Protein AF-A0A496SKM5-F1 (afdb_monomer)

Sequence (137 aa):
LSLTLPVPTGQLPPRGGSCGARSTTRSWKPPSLVKLSLGLVLLFAPFRASAEDRWVSEDKFFHLSFSFGLVGLTYNGARTLDASHGKALVGAASLSLVIGLWKELRDREGEGFSWKDLAADCLGVMLGAWLSASKLR

Foldseek 3Di:
DDDDDDDDDDDDDPDDDPPPPPPPPVPPPDDDVVVVVVVVLVVPDPPDDDPDNDLDDPSLVCLLQVLLVQLQVQLVVCVVVVNDLVRSLCVSLVVQLCVQVVVQVVCCVPVRR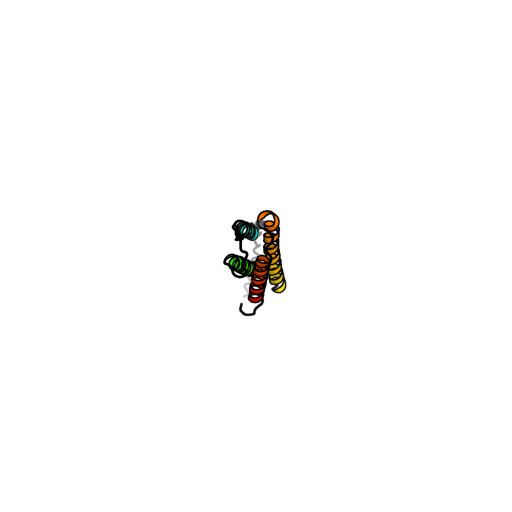DPSSSVSNNNSSVNNSCVSPDPPD

pLDDT: mean 76.21, std 17.49, range [42.41, 96.31]

Solvent-accessible surface area (backbone atoms only — not comparable to full-atom values): 8307 Å² total; per-residue (Å²): 138,88,83,88,79,85,87,82,88,75,80,80,78,83,82,74,78,89,73,80,78,77,79,76,77,76,78,80,74,72,78,63,62,69,64,61,56,54,55,57,66,70,72,70,74,85,79,79,85,56,99,70,84,56,90,82,42,74,66,35,51,49,37,17,51,49,23,19,50,46,14,46,50,42,22,52,53,31,45,79,68,71,38,52,70,70,57,14,47,54,48,14,40,53,53,37,50,52,52,44,53,49,49,37,60,57,30,45,82,75,83,43,67,52,71,62,48,50,47,24,24,51,50,12,29,51,53,18,43,48,59,70,70,40,85,89,110

Nearest PDB structures (foldseek):
  5sv0-assembly1_B  TM=3.032E-01  e=6.020E+00  Escherichia coli DH1

Secondary structure (DSSP, 8-state):
----------PPPP------------------HHHHHHHHHHTS------SS--SSSHHHHHHHHHHHHHHHHHHHHHHHTT--HHHHHHHHHHHHHHHHHHHHHHHTTTT---HHHHHHHHHHHHHHHHHHHSS--

Radius of gyration: 31.29 Å; Cα contacts (8 Å, |Δi|>4): 102; chains: 1; bounding box: 56×46×108 Å

Structure (mmCIF, N/CA/C/O backbone):
data_AF-A0A496SKM5-F1
#
_entry.id   AF-A0A496SKM5-F1
#
loop_
_atom_site.group_PDB
_atom_site.id
_atom_site.type_symbol
_atom_site.label_atom_id
_atom_site.label_alt_id
_atom_site.label_comp_id
_atom_site.label_asym_id
_atom_site.label_entity_id
_atom_site.label_seq_id
_atom_site.pdbx_PDB_ins_code
_atom_site.Cartn_x
_atom_site.Cartn_y
_atom_site.Cartn_z
_atom_site.occupancy
_atom_site.B_iso_or_equiv
_atom_site.auth_seq_id
_atom_site.auth_comp_id
_atom_site.auth_asym_id
_atom_site.auth_atom_id
_atom_site.pdbx_PDB_model_num
ATOM 1 N N . LEU A 1 1 ? 38.999 22.188 -88.104 1.00 42.72 1 LEU A N 1
ATOM 2 C CA . LEU A 1 1 ? 38.821 23.538 -87.525 1.00 42.72 1 LEU A CA 1
ATOM 3 C C . LEU A 1 1 ? 38.381 23.367 -86.080 1.00 42.72 1 LEU A C 1
ATOM 5 O O . LEU A 1 1 ? 37.209 23.133 -85.823 1.00 42.72 1 LEU A O 1
ATOM 9 N N . SER A 1 2 ? 39.355 23.357 -85.171 1.00 42.41 2 SER A N 1
ATOM 10 C CA . SER A 1 2 ? 39.141 23.305 -83.723 1.00 42.41 2 SER A CA 1
ATOM 11 C C . SER A 1 2 ? 38.802 24.704 -83.220 1.00 42.41 2 SER A C 1
ATOM 13 O O . SER A 1 2 ? 39.526 25.646 -83.533 1.00 42.41 2 SER A O 1
ATOM 15 N N . LEU A 1 3 ? 37.732 24.838 -82.441 1.00 50.62 3 LEU A N 1
ATOM 16 C CA . LEU A 1 3 ? 37.408 26.055 -81.700 1.00 50.62 3 LEU A CA 1
ATOM 17 C C . LEU A 1 3 ? 37.257 25.689 -80.226 1.00 50.62 3 LEU A C 1
ATOM 19 O O . LEU A 1 3 ? 36.229 25.189 -79.778 1.00 50.62 3 LEU A O 1
ATOM 23 N N . THR A 1 4 ? 38.349 25.899 -79.501 1.00 47.94 4 THR A N 1
ATOM 24 C CA . THR A 1 4 ? 38.441 25.855 -78.045 1.00 47.94 4 THR A CA 1
ATOM 25 C C . THR A 1 4 ? 37.891 27.172 -77.503 1.00 47.94 4 THR A C 1
ATOM 27 O O . THR A 1 4 ? 38.360 28.232 -77.915 1.00 47.94 4 THR A O 1
ATOM 30 N N . LEU A 1 5 ? 36.934 27.130 -76.573 1.00 61.25 5 LEU A N 1
ATOM 31 C CA . LEU A 1 5 ? 36.547 28.298 -75.776 1.00 61.25 5 LEU A CA 1
ATOM 32 C C . LEU A 1 5 ? 36.796 28.028 -74.278 1.00 61.25 5 LEU A C 1
ATOM 34 O O . LEU A 1 5 ? 36.610 26.895 -73.830 1.00 61.25 5 LEU A O 1
ATOM 38 N N . PRO A 1 6 ? 37.269 29.036 -73.520 1.00 60.47 6 PRO A N 1
ATOM 39 C CA . PRO A 1 6 ? 37.806 28.873 -72.170 1.00 60.47 6 PRO A CA 1
ATOM 40 C C . PRO A 1 6 ? 36.738 28.779 -71.069 1.00 60.47 6 PRO A C 1
ATOM 42 O O . PRO A 1 6 ? 35.687 29.414 -71.123 1.00 60.47 6 PRO A O 1
ATOM 45 N N . VAL A 1 7 ? 37.078 28.011 -70.031 1.00 62.69 7 VAL A N 1
ATOM 46 C CA . VAL A 1 7 ? 36.348 27.850 -68.763 1.00 62.69 7 VAL A CA 1
ATOM 47 C C . VAL A 1 7 ? 36.478 29.121 -67.906 1.00 62.69 7 VAL A C 1
ATOM 49 O O . VAL A 1 7 ? 37.605 29.517 -67.607 1.00 62.69 7 VAL A O 1
ATOM 52 N N . PRO A 1 8 ? 35.375 29.741 -67.449 1.00 63.06 8 PRO A N 1
ATOM 53 C CA . PRO A 1 8 ? 35.436 30.821 -66.471 1.00 63.06 8 PRO A CA 1
ATOM 54 C C . PRO A 1 8 ? 35.497 30.275 -65.034 1.00 63.06 8 PRO A C 1
ATOM 56 O O . PRO A 1 8 ? 34.548 29.682 -64.519 1.00 63.06 8 PRO A O 1
ATOM 59 N N . THR A 1 9 ? 36.621 30.519 -64.363 1.00 59.19 9 THR A N 1
ATOM 60 C CA . THR A 1 9 ? 36.813 30.378 -62.913 1.00 59.19 9 THR A CA 1
ATOM 61 C C . THR A 1 9 ? 36.121 31.531 -62.180 1.00 59.19 9 THR A C 1
ATOM 63 O O . THR A 1 9 ? 36.709 32.576 -61.913 1.00 59.19 9 THR A O 1
ATOM 66 N N . GLY A 1 10 ? 34.843 31.341 -61.853 1.00 49.34 10 GLY A N 1
ATOM 67 C CA . GLY A 1 10 ? 34.092 32.228 -60.964 1.00 49.34 10 GLY A CA 1
ATOM 68 C C . GLY A 1 10 ? 34.315 31.857 -59.498 1.00 49.34 10 GLY A C 1
ATOM 69 O O . GLY A 1 10 ? 33.908 30.785 -59.055 1.00 49.34 10 GLY A O 1
ATOM 70 N N . GLN A 1 11 ? 34.976 32.744 -58.756 1.00 53.78 11 GLN A N 1
ATOM 71 C CA . GLN A 1 11 ? 35.165 32.677 -57.307 1.00 53.78 11 GLN A CA 1
ATOM 72 C C . GLN A 1 11 ? 33.819 32.583 -56.566 1.00 53.78 11 GLN A C 1
ATOM 74 O O . GLN A 1 11 ? 32.891 33.346 -56.832 1.00 53.78 11 GLN A O 1
ATOM 79 N N . LEU A 1 12 ? 33.726 31.657 -55.609 1.00 57.50 12 LEU A N 1
ATOM 80 C CA . LEU A 1 12 ? 32.595 31.542 -54.686 1.00 57.50 12 LEU A CA 1
ATOM 81 C C . LEU A 1 12 ? 32.570 32.739 -53.712 1.00 57.50 12 LEU A C 1
ATOM 83 O O . LEU A 1 12 ? 33.625 33.116 -53.197 1.00 57.50 12 LEU A O 1
ATOM 87 N N . PRO A 1 13 ? 31.393 33.311 -53.399 1.00 63.84 13 PRO A N 1
ATOM 88 C CA . PRO A 1 13 ? 31.276 34.379 -52.409 1.00 63.84 13 PRO A CA 1
ATOM 89 C C . PRO A 1 13 ? 31.554 33.865 -50.982 1.00 63.84 13 PRO A C 1
ATOM 91 O O . PRO A 1 13 ? 31.259 32.701 -50.678 1.00 63.84 13 PRO A O 1
ATOM 94 N N . PRO A 1 14 ? 32.071 34.713 -50.068 1.00 57.72 14 PRO A N 1
ATOM 95 C CA . PRO A 1 14 ? 32.255 34.340 -48.671 1.00 57.72 14 PRO A CA 1
ATOM 96 C C . PRO A 1 14 ? 30.889 34.064 -48.034 1.00 57.72 14 PRO A C 1
ATOM 98 O O . PRO A 1 14 ? 30.030 34.942 -47.946 1.00 57.72 14 PRO A O 1
ATOM 101 N N . ARG A 1 15 ? 30.674 32.819 -47.594 1.00 59.88 15 ARG A N 1
ATOM 102 C CA . ARG A 1 15 ? 29.489 32.442 -46.819 1.00 59.88 15 ARG A CA 1
ATOM 103 C C . ARG A 1 15 ? 29.503 33.211 -45.502 1.00 59.88 15 ARG A C 1
ATOM 105 O O . ARG A 1 15 ? 30.346 32.978 -44.639 1.00 59.88 15 ARG A O 1
ATOM 112 N N . GLY A 1 16 ? 28.573 34.152 -45.395 1.00 51.75 16 GLY A N 1
ATOM 113 C CA . GLY A 1 16 ? 28.355 34.961 -44.212 1.00 51.75 16 GLY A CA 1
ATOM 114 C C . GLY A 1 16 ? 27.905 34.150 -42.998 1.00 51.75 16 GLY A C 1
ATOM 115 O O . GLY A 1 16 ? 27.280 33.099 -43.109 1.00 51.75 16 GLY A O 1
ATOM 116 N N . GLY A 1 17 ? 28.209 34.718 -41.831 1.00 53.16 17 GLY A N 1
ATOM 117 C CA . GLY A 1 17 ? 27.346 34.678 -40.656 1.00 53.16 17 GLY A CA 1
ATOM 118 C C . GLY A 1 17 ? 27.118 33.314 -40.015 1.00 53.16 17 GLY A C 1
ATOM 119 O O . GLY A 1 17 ? 26.004 32.802 -40.040 1.00 53.16 17 GLY A O 1
ATOM 120 N N . SER A 1 18 ? 28.112 32.795 -39.291 1.00 55.69 18 SER A N 1
ATOM 121 C CA . SER A 1 18 ? 27.812 31.901 -38.164 1.00 55.69 18 SER A CA 1
ATOM 122 C C . SER A 1 18 ? 27.275 32.738 -36.999 1.00 55.69 18 SER A C 1
ATOM 124 O O . SER A 1 18 ? 27.988 33.062 -36.052 1.00 55.69 18 SER A O 1
ATOM 126 N N . CYS A 1 19 ? 26.008 33.143 -37.104 1.00 54.59 19 CYS A N 1
ATOM 127 C CA . CYS A 1 19 ? 25.251 33.675 -35.982 1.00 54.59 19 CYS A CA 1
ATOM 128 C C . CYS A 1 19 ? 24.999 32.504 -35.024 1.00 54.59 19 CYS A C 1
ATOM 130 O O . CYS A 1 19 ? 24.178 31.629 -35.295 1.00 54.59 19 CYS A O 1
ATOM 132 N N . GLY A 1 20 ? 25.780 32.432 -33.945 1.00 57.69 20 GLY A N 1
ATOM 133 C CA . GLY A 1 20 ? 25.642 31.41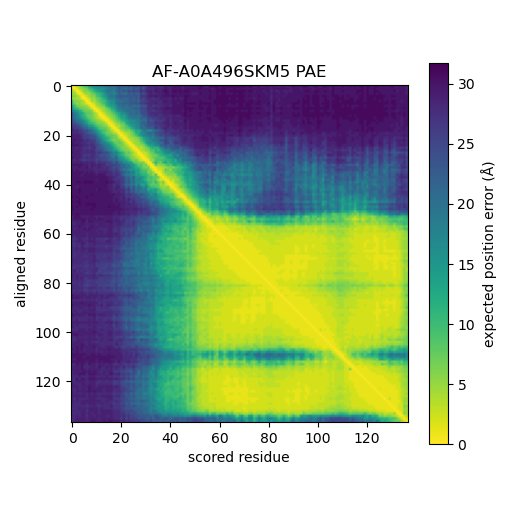9 -32.907 1.00 57.69 20 GLY A CA 1
ATOM 134 C C . GLY A 1 20 ? 24.324 31.592 -32.160 1.00 57.69 20 GLY A C 1
ATOM 135 O O . GLY A 1 20 ? 24.286 32.212 -31.099 1.00 57.69 20 GLY A O 1
ATOM 136 N N . ALA A 1 21 ? 23.245 31.029 -32.700 1.00 55.25 21 ALA A N 1
ATOM 137 C CA . ALA A 1 21 ? 21.994 30.847 -31.985 1.00 55.25 21 ALA A CA 1
ATOM 138 C C . ALA A 1 21 ? 22.228 29.803 -30.886 1.00 55.25 21 ALA A C 1
ATOM 140 O O . ALA A 1 21 ? 22.052 28.601 -31.069 1.00 55.25 21 ALA A O 1
ATOM 141 N N . ARG A 1 22 ? 22.696 30.273 -29.730 1.00 58.78 22 ARG A N 1
ATOM 142 C CA . ARG A 1 22 ? 22.783 29.486 -28.505 1.00 58.78 22 ARG A CA 1
ATOM 143 C C . ARG A 1 22 ? 21.349 29.189 -28.077 1.00 58.78 22 ARG A C 1
ATOM 145 O O . ARG A 1 22 ? 20.718 30.010 -27.419 1.00 58.78 22 ARG A O 1
ATOM 152 N N . SER A 1 23 ? 20.820 28.043 -28.502 1.00 58.75 23 SER A N 1
ATOM 153 C CA . SER A 1 23 ? 19.517 27.548 -28.070 1.00 58.75 23 SER A CA 1
ATOM 154 C C . SER A 1 23 ? 19.579 27.285 -26.567 1.00 58.75 23 SER A C 1
ATOM 156 O O . SER A 1 23 ? 20.010 26.227 -26.110 1.00 58.75 23 SER A O 1
ATOM 158 N N . THR A 1 24 ? 19.191 28.274 -25.771 1.00 59.66 24 THR A N 1
ATOM 159 C CA . THR A 1 24 ? 18.940 28.101 -24.346 1.00 59.66 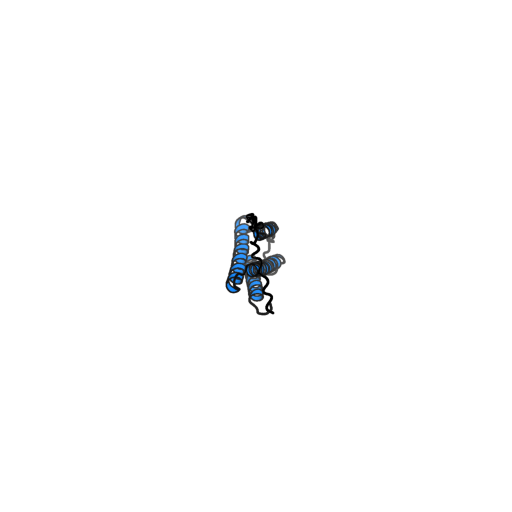24 THR A CA 1
ATOM 160 C C . THR A 1 24 ? 17.618 27.361 -24.216 1.00 59.66 24 THR A C 1
ATOM 162 O O . THR A 1 24 ? 16.562 27.941 -23.979 1.00 59.66 24 THR A O 1
ATOM 165 N N . THR A 1 25 ? 17.655 26.041 -24.393 1.00 58.00 25 THR A N 1
ATOM 166 C CA . THR A 1 25 ? 16.549 25.177 -23.990 1.00 58.00 25 THR A CA 1
ATOM 167 C C . THR A 1 25 ? 16.472 25.249 -22.467 1.00 58.00 25 THR A C 1
ATOM 169 O O . THR A 1 25 ? 17.107 24.473 -21.754 1.00 58.00 25 THR A O 1
ATOM 172 N N . ARG A 1 26 ? 15.761 26.254 -21.946 1.00 62.78 26 ARG A N 1
ATOM 173 C CA . ARG A 1 26 ? 15.417 26.362 -20.532 1.00 62.78 26 ARG A CA 1
ATOM 174 C C . ARG A 1 26 ? 14.558 25.144 -20.220 1.00 62.78 26 ARG A C 1
ATOM 176 O O . ARG A 1 26 ? 13.366 25.143 -20.507 1.00 62.78 26 ARG A O 1
ATOM 183 N N . SER A 1 27 ? 15.184 24.095 -19.687 1.00 63.03 27 SER A N 1
ATOM 184 C CA . SER A 1 27 ? 14.496 22.880 -19.270 1.00 63.03 27 SER A CA 1
ATOM 185 C C . SER A 1 27 ? 13.541 23.255 -18.142 1.00 63.03 27 SER A C 1
ATOM 187 O O . SER A 1 27 ? 13.946 23.419 -16.988 1.00 63.03 27 SER A O 1
ATOM 189 N N . TRP A 1 28 ? 12.278 23.467 -18.488 1.00 53.47 28 TRP A N 1
ATOM 190 C CA . TRP A 1 28 ? 11.209 23.612 -17.520 1.00 53.47 28 TRP A CA 1
ATOM 191 C C . TRP A 1 28 ? 11.119 22.284 -16.768 1.00 53.47 28 TRP A C 1
ATOM 193 O O . TRP A 1 28 ? 10.738 21.267 -17.339 1.00 53.47 28 TRP A O 1
ATOM 203 N N . LYS A 1 29 ? 11.552 22.266 -15.504 1.00 62.78 29 LYS A N 1
ATOM 204 C CA . LYS A 1 29 ? 11.281 21.141 -14.612 1.00 62.78 29 LYS A CA 1
ATOM 205 C C . LYS A 1 29 ? 9.901 21.411 -14.024 1.00 62.78 29 LYS A C 1
ATOM 207 O O . LYS A 1 29 ? 9.806 22.324 -13.200 1.00 62.78 29 LYS A O 1
ATOM 212 N N . PRO A 1 30 ? 8.833 20.719 -14.467 1.00 54.22 30 PRO A N 1
ATOM 213 C CA . PRO A 1 30 ? 7.531 20.920 -13.857 1.00 54.22 30 PRO A CA 1
ATOM 214 C C . PRO A 1 30 ? 7.665 20.628 -12.357 1.00 54.22 30 PRO A C 1
ATOM 216 O O . PRO A 1 30 ? 8.404 19.707 -11.980 1.00 54.22 30 PRO A O 1
ATOM 219 N N . PRO A 1 31 ? 7.006 21.406 -11.483 1.00 56.75 31 PRO A N 1
ATOM 220 C CA . PRO A 1 31 ? 6.941 21.050 -10.077 1.00 56.75 31 PRO A CA 1
ATOM 221 C C . PRO A 1 31 ? 6.414 19.618 -9.990 1.00 56.75 31 PRO A C 1
ATOM 223 O O . PRO A 1 31 ? 5.434 19.265 -10.643 1.00 56.75 31 PRO A O 1
ATOM 226 N N . SER A 1 32 ? 7.125 18.771 -9.248 1.00 57.44 32 SER A N 1
ATOM 227 C CA . SER A 1 32 ? 6.821 17.349 -9.118 1.00 57.44 32 SER A CA 1
ATOM 228 C C . SER A 1 32 ? 5.372 17.176 -8.656 1.00 57.44 32 SER A C 1
ATOM 230 O O . SER A 1 32 ? 5.094 17.350 -7.468 1.00 57.44 32 SER A O 1
ATOM 232 N N . LEU A 1 33 ? 4.468 16.836 -9.582 1.00 55.31 33 LEU A N 1
ATOM 233 C CA . LEU A 1 33 ? 3.034 16.621 -9.331 1.00 55.31 33 LEU A CA 1
ATOM 234 C C . LEU A 1 33 ? 2.795 15.619 -8.189 1.00 55.31 33 LEU A C 1
ATOM 236 O O . LEU A 1 33 ? 1.836 15.756 -7.440 1.00 55.31 33 LEU A O 1
ATOM 240 N N . VAL A 1 34 ? 3.756 14.713 -7.974 1.00 53.78 34 VAL A N 1
ATOM 241 C CA . VAL A 1 34 ? 3.854 13.790 -6.832 1.00 53.78 34 VAL A CA 1
ATOM 242 C C . VAL A 1 34 ? 3.688 14.490 -5.473 1.00 53.78 34 VAL A C 1
ATOM 244 O O . VAL A 1 34 ? 3.022 13.959 -4.588 1.00 53.78 34 VAL A O 1
ATOM 247 N N . LYS A 1 35 ? 4.261 15.690 -5.290 1.00 48.34 35 LYS A N 1
ATOM 248 C CA . LYS A 1 35 ? 4.184 16.437 -4.019 1.00 48.34 35 LYS A CA 1
ATOM 249 C C . LYS A 1 35 ? 2.794 17.028 -3.773 1.00 48.34 35 LYS A C 1
ATOM 251 O O . LYS A 1 35 ? 2.383 17.133 -2.624 1.00 48.34 35 LYS A O 1
ATOM 256 N N . LEU A 1 36 ? 2.077 17.387 -4.838 1.00 51.72 36 LEU A N 1
ATOM 257 C CA . LEU A 1 36 ? 0.728 17.954 -4.756 1.00 51.72 36 LEU A CA 1
ATOM 258 C C . LEU A 1 36 ? -0.324 16.868 -4.491 1.00 51.72 36 LEU A C 1
ATOM 260 O O . LEU A 1 36 ? -1.233 17.087 -3.696 1.00 51.72 36 LEU A O 1
ATOM 264 N N . SER A 1 37 ? -0.166 15.677 -5.077 1.00 54.72 37 SER A N 1
ATOM 265 C CA . SER A 1 37 ? -1.059 14.538 -4.824 1.00 54.72 37 SER A CA 1
ATOM 266 C C . SER A 1 37 ? -0.897 13.945 -3.420 1.00 54.72 37 SER A C 1
ATOM 268 O O . SER A 1 37 ? -1.888 13.560 -2.806 1.00 54.72 37 SER A O 1
ATOM 270 N N . LEU A 1 38 ? 0.329 13.908 -2.881 1.00 56.06 38 LEU A N 1
ATOM 271 C CA . LEU A 1 38 ? 0.602 13.341 -1.554 1.00 56.06 38 LEU A CA 1
ATOM 272 C C . LEU A 1 38 ? -0.000 14.187 -0.419 1.00 56.06 38 LEU A C 1
ATOM 274 O O . LEU A 1 38 ? -0.534 13.638 0.539 1.00 56.06 38 LEU A O 1
ATOM 278 N N . GLY A 1 39 ? 0.037 15.517 -0.544 1.00 55.12 39 GLY A N 1
ATOM 279 C CA . GLY A 1 39 ? -0.557 16.419 0.447 1.00 55.12 39 GLY A CA 1
ATOM 280 C C . GLY A 1 39 ? -2.085 16.332 0.504 1.00 55.12 39 GLY A C 1
ATOM 281 O O . GLY A 1 39 ? -2.653 16.353 1.590 1.00 55.12 39 GLY A O 1
ATOM 282 N N . LEU A 1 40 ? -2.751 16.178 -0.646 1.00 56.94 40 LEU A N 1
ATOM 283 C CA . LEU A 1 40 ? -4.216 16.140 -0.727 1.00 56.94 40 LEU A CA 1
ATOM 284 C C . LEU A 1 40 ? -4.812 14.849 -0.146 1.00 56.94 40 LEU A C 1
ATOM 286 O O . LEU A 1 40 ? -5.858 14.887 0.494 1.00 56.94 40 LEU A O 1
ATOM 290 N N . VAL A 1 41 ? -4.125 13.721 -0.329 1.00 56.50 41 VAL A N 1
ATOM 291 C CA . VAL A 1 41 ? -4.536 12.416 0.209 1.00 56.50 41 VAL A CA 1
ATOM 292 C C . VAL A 1 41 ? -4.431 12.366 1.741 1.00 56.50 41 VAL A C 1
ATOM 294 O O . VAL A 1 41 ? -5.289 11.785 2.398 1.00 56.50 41 VAL A O 1
ATOM 297 N N . LEU A 1 42 ? -3.424 13.022 2.323 1.00 56.03 42 LEU A N 1
ATOM 298 C CA . LEU A 1 42 ? -3.208 13.057 3.776 1.00 56.03 42 LEU A CA 1
ATOM 299 C C . LEU A 1 42 ? -4.141 14.035 4.517 1.00 56.03 42 LEU A C 1
ATOM 301 O O . LEU A 1 42 ? -4.283 13.941 5.733 1.00 56.03 42 LEU A O 1
ATOM 305 N N . LEU A 1 43 ? -4.781 14.967 3.804 1.00 51.00 43 LEU A N 1
ATOM 306 C CA . LEU A 1 43 ? -5.635 16.015 4.382 1.00 51.00 43 LEU A CA 1
ATOM 307 C C . LEU A 1 43 ? -7.084 15.571 4.659 1.00 51.00 43 LEU A C 1
ATOM 309 O O . LEU A 1 43 ? -7.804 16.300 5.337 1.00 51.00 43 LEU A O 1
ATOM 313 N N . PHE A 1 44 ? -7.520 14.406 4.165 1.00 53.78 44 PHE A N 1
ATOM 314 C CA . PHE A 1 44 ? -8.943 14.027 4.134 1.00 53.78 44 PHE A CA 1
ATOM 315 C C . PHE A 1 44 ? -9.367 12.829 4.996 1.00 53.78 44 PHE A C 1
ATOM 317 O O . PHE A 1 44 ? -10.527 12.435 4.908 1.00 53.78 44 PHE A O 1
ATOM 324 N N . ALA A 1 45 ? -8.516 12.264 5.853 1.00 55.50 45 ALA A N 1
ATOM 325 C CA . ALA A 1 45 ? -8.915 11.110 6.668 1.00 55.50 45 ALA A CA 1
ATOM 326 C C . ALA A 1 45 ? -9.112 11.453 8.159 1.00 55.50 45 ALA A C 1
ATOM 328 O O . ALA A 1 45 ? -8.183 11.294 8.950 1.00 55.50 45 ALA A O 1
ATOM 329 N N . PRO A 1 46 ? -10.317 11.880 8.587 1.00 54.69 46 PRO A N 1
ATOM 330 C CA . PRO A 1 46 ? -10.808 11.612 9.927 1.00 54.69 46 PRO A CA 1
ATOM 331 C C . PRO A 1 46 ? -11.625 10.313 9.878 1.00 54.69 46 PRO A C 1
ATOM 333 O O . PRO A 1 46 ? -12.843 10.365 9.690 1.00 54.69 46 PRO A O 1
ATOM 336 N N . PHE A 1 47 ? -10.978 9.149 9.998 1.00 56.72 47 PHE A N 1
ATOM 337 C CA . PHE A 1 47 ? -11.737 7.915 10.186 1.00 56.72 47 PHE A CA 1
ATOM 338 C C . PHE A 1 47 ? -11.975 7.705 11.676 1.00 56.72 47 PHE A C 1
ATOM 340 O O . PHE A 1 47 ? -11.039 7.454 12.423 1.00 56.72 47 PHE A O 1
ATOM 347 N N . ARG A 1 48 ? -13.224 7.899 12.107 1.00 57.69 48 ARG A N 1
ATOM 348 C CA . ARG A 1 48 ? -13.604 7.798 13.515 1.00 57.69 48 ARG A CA 1
ATOM 349 C C . ARG A 1 48 ? -13.644 6.340 13.938 1.00 57.69 48 ARG A C 1
ATOM 351 O O . ARG A 1 48 ? -14.504 5.597 13.459 1.00 57.69 48 ARG A O 1
ATOM 358 N N . ALA A 1 49 ? -12.798 5.969 14.891 1.00 52.06 49 ALA A N 1
ATOM 359 C CA . ALA A 1 49 ? -12.955 4.717 15.606 1.00 52.06 49 ALA A CA 1
ATOM 360 C C . ALA A 1 49 ? -14.269 4.761 16.413 1.00 52.06 49 ALA A C 1
ATOM 362 O O . ALA A 1 49 ? -14.453 5.570 17.324 1.00 52.06 49 ALA A O 1
ATOM 363 N N . SER A 1 50 ? -15.233 3.910 16.052 1.00 51.16 50 SER A N 1
ATOM 364 C CA . SER A 1 50 ? -16.429 3.681 16.871 1.00 51.16 50 SER A CA 1
ATOM 365 C C . SER A 1 50 ? -16.044 2.916 18.141 1.00 51.16 50 SER A C 1
ATOM 367 O O . SER A 1 50 ? -15.176 2.048 18.097 1.00 51.16 50 SER A O 1
ATOM 369 N N . ALA A 1 51 ? -16.733 3.184 19.257 1.00 55.44 51 ALA A N 1
ATOM 370 C CA . ALA A 1 51 ? -16.496 2.561 20.567 1.00 55.44 51 ALA A CA 1
ATOM 371 C C . ALA A 1 51 ? -16.620 1.018 20.578 1.00 55.44 51 ALA A C 1
ATOM 373 O O . ALA A 1 51 ? -16.195 0.372 21.533 1.00 55.44 51 ALA A O 1
ATOM 374 N N . GLU A 1 52 ? -17.143 0.421 19.504 1.00 63.16 52 GLU A N 1
ATOM 375 C CA . GLU A 1 52 ? -17.014 -1.005 19.210 1.00 63.16 52 GLU A CA 1
ATOM 376 C C . GLU A 1 52 ? -16.191 -1.205 17.930 1.00 63.16 52 GLU A C 1
ATOM 378 O O . GLU A 1 52 ? -16.713 -1.159 16.813 1.00 63.16 52 GLU A O 1
ATOM 383 N N . ASP A 1 53 ? -14.890 -1.455 18.087 1.00 68.94 53 ASP A N 1
ATOM 384 C CA . ASP A 1 53 ? -14.006 -1.819 16.980 1.00 68.94 53 ASP A CA 1
ATOM 385 C C . ASP A 1 53 ? -14.375 -3.224 16.465 1.00 68.94 53 ASP A C 1
ATOM 387 O O . ASP A 1 53 ? -13.982 -4.256 17.022 1.00 68.94 53 ASP A O 1
ATOM 391 N N . ARG A 1 54 ? -15.196 -3.279 15.416 1.00 81.06 54 ARG A N 1
ATOM 392 C CA . ARG A 1 54 ? -15.637 -4.524 14.774 1.00 81.06 54 ARG A CA 1
ATOM 393 C C . ARG A 1 54 ? -14.674 -4.909 13.652 1.00 81.06 54 ARG A C 1
ATOM 395 O O . ARG A 1 54 ? -14.234 -4.068 12.881 1.00 81.06 54 ARG A O 1
ATOM 402 N N . TRP A 1 55 ? -14.416 -6.211 13.507 1.00 80.38 55 TRP A N 1
ATOM 403 C CA . TRP A 1 55 ? -13.599 -6.759 12.410 1.00 80.38 55 TRP A CA 1
ATOM 404 C C . TRP A 1 55 ? -14.183 -6.497 11.018 1.00 80.38 55 TRP A C 1
ATOM 406 O O . TRP A 1 55 ? -13.439 -6.379 10.052 1.00 80.38 55 TRP A O 1
ATOM 416 N N . VAL A 1 56 ? -15.512 -6.425 10.919 1.00 82.50 56 VAL A N 1
ATOM 417 C CA . VAL A 1 56 ? -16.228 -6.115 9.680 1.00 82.50 56 VAL A CA 1
ATOM 418 C C . VAL A 1 56 ? -17.037 -4.852 9.925 1.00 82.50 56 VAL A C 1
ATOM 420 O O . VAL A 1 56 ? -18.097 -4.890 10.553 1.00 82.50 56 VAL A O 1
ATOM 423 N N . SER A 1 57 ? -16.501 -3.733 9.461 1.00 84.50 57 SER A N 1
ATOM 424 C CA . SER A 1 57 ? -17.127 -2.419 9.535 1.00 84.50 57 SER A CA 1
ATOM 425 C C . SER A 1 57 ? -16.786 -1.609 8.286 1.00 84.50 57 SER A C 1
ATOM 427 O O . SER A 1 57 ? -15.865 -1.941 7.536 1.00 84.50 57 SER A O 1
ATOM 429 N N . GLU A 1 58 ? -17.560 -0.550 8.063 1.00 86.50 58 GLU A N 1
ATOM 430 C CA . GLU A 1 58 ? -17.332 0.419 6.988 1.00 86.50 58 GLU A CA 1
ATOM 431 C C . GLU A 1 58 ? -15.916 1.019 7.059 1.00 86.50 58 GLU A C 1
ATOM 433 O O . GLU A 1 58 ? -15.236 1.125 6.044 1.00 86.50 58 GLU A O 1
ATOM 438 N N . ASP A 1 59 ? -15.431 1.269 8.272 1.00 84.06 59 ASP A N 1
ATOM 439 C CA . ASP A 1 59 ? -14.047 1.633 8.592 1.00 84.06 59 ASP A CA 1
ATOM 440 C C . ASP A 1 59 ? -13.002 0.723 7.950 1.00 84.06 59 ASP A C 1
ATOM 442 O O . ASP A 1 59 ? -12.199 1.158 7.121 1.00 84.06 59 ASP A O 1
ATOM 446 N N . LYS A 1 60 ? -13.079 -0.584 8.228 1.00 86.69 60 LYS A N 1
ATOM 447 C CA . LYS A 1 60 ? -12.094 -1.542 7.707 1.00 86.69 60 LYS A CA 1
ATOM 448 C C . LYS A 1 60 ? -12.146 -1.628 6.186 1.00 86.69 60 LYS A C 1
ATOM 450 O O . LYS A 1 60 ? -11.123 -1.853 5.539 1.00 86.69 60 LYS A O 1
ATOM 455 N N . PHE A 1 61 ? -13.328 -1.436 5.597 1.00 89.19 61 PHE A N 1
ATOM 456 C CA . PHE A 1 61 ? -13.474 -1.387 4.146 1.00 89.19 61 PHE A CA 1
ATOM 457 C C . PHE A 1 61 ? -12.749 -0.181 3.538 1.00 89.19 61 PHE A C 1
ATOM 459 O O . PHE A 1 61 ? -12.101 -0.326 2.498 1.00 89.19 61 PHE A O 1
ATOM 466 N N . PHE A 1 62 ? -12.814 0.986 4.181 1.00 89.12 62 PHE A N 1
ATOM 467 C CA . PHE A 1 62 ? -12.084 2.167 3.730 1.00 89.12 62 PHE A CA 1
ATOM 468 C C . PHE A 1 62 ? -10.573 2.009 3.882 1.00 89.12 62 PHE A C 1
ATOM 470 O O . PHE A 1 62 ? -9.863 2.303 2.923 1.00 89.12 62 PHE A O 1
ATOM 477 N N . HIS A 1 63 ? -10.091 1.467 5.002 1.00 89.31 63 HI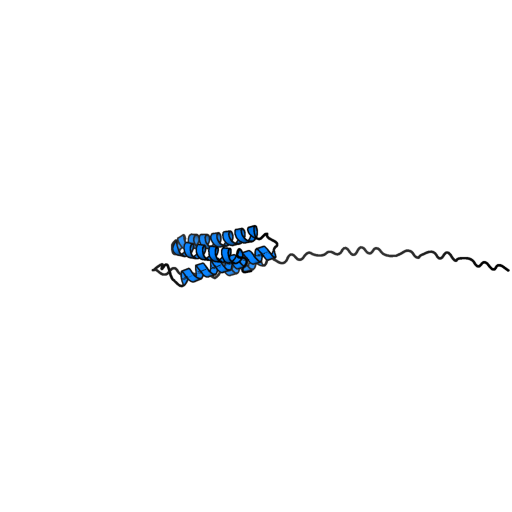S A N 1
ATOM 478 C CA . HIS A 1 63 ? -8.678 1.114 5.190 1.00 89.31 63 HIS A CA 1
ATOM 479 C C . HIS A 1 63 ? -8.161 0.190 4.080 1.00 89.31 63 HIS A C 1
ATOM 481 O O . HIS A 1 63 ? -7.208 0.509 3.361 1.00 89.31 63 HIS A O 1
ATOM 487 N N . LEU A 1 64 ? -8.875 -0.913 3.840 1.00 92.62 64 LEU A N 1
ATOM 488 C CA . LEU A 1 64 ? -8.542 -1.861 2.780 1.00 92.62 64 LEU A CA 1
ATOM 489 C C . LEU A 1 64 ? -8.535 -1.192 1.400 1.00 92.62 64 LEU A C 1
ATOM 491 O O . LEU A 1 64 ? -7.569 -1.337 0.649 1.00 92.62 64 LEU A O 1
ATOM 495 N N . SER A 1 65 ? -9.602 -0.466 1.055 1.00 92.31 65 SER A N 1
ATOM 496 C CA . SER A 1 65 ? -9.772 0.147 -0.269 1.00 92.31 65 SER A CA 1
ATOM 497 C C . SER A 1 65 ? -8.740 1.241 -0.531 1.00 92.31 65 SER A C 1
ATOM 499 O O . SER A 1 65 ? -8.191 1.326 -1.632 1.00 92.31 65 SER A O 1
ATOM 501 N N . PHE A 1 66 ? -8.447 2.053 0.486 1.00 92.38 66 PHE A N 1
ATOM 502 C CA . PHE A 1 66 ? -7.432 3.092 0.428 1.00 92.38 66 PHE A CA 1
ATOM 503 C C . PHE A 1 66 ? -6.047 2.490 0.195 1.00 92.38 66 PHE A C 1
ATOM 505 O O . PHE A 1 66 ? -5.378 2.851 -0.773 1.00 92.38 66 PHE A O 1
ATOM 512 N N . SER A 1 67 ? -5.653 1.516 1.016 1.00 91.81 67 SER A N 1
ATOM 513 C CA . SER A 1 67 ? -4.362 0.835 0.907 1.00 91.81 67 SER A CA 1
ATOM 514 C C . SER A 1 67 ? -4.210 0.091 -0.427 1.00 91.81 67 SER A C 1
ATOM 516 O O . SER A 1 67 ? -3.168 0.184 -1.082 1.00 91.81 67 SER A O 1
ATOM 518 N N . PHE A 1 68 ? -5.270 -0.568 -0.904 1.00 94.19 68 PHE A N 1
ATOM 519 C CA . PHE A 1 68 ? -5.317 -1.189 -2.231 1.00 94.19 68 PHE A CA 1
ATOM 520 C C . PHE A 1 68 ? -5.094 -0.171 -3.361 1.00 94.19 68 PHE A C 1
ATOM 522 O O . PHE A 1 68 ? -4.228 -0.359 -4.226 1.00 94.19 68 PHE A O 1
ATOM 529 N N . GLY A 1 69 ? -5.859 0.925 -3.349 1.00 92.56 69 GLY A N 1
ATOM 530 C CA . GLY A 1 69 ? -5.775 1.979 -4.357 1.00 92.56 69 GLY A CA 1
ATOM 531 C C . GLY A 1 69 ? -4.420 2.682 -4.345 1.00 92.56 69 GLY A C 1
ATOM 532 O O . GLY A 1 69 ? -3.856 2.954 -5.406 1.00 92.56 69 GLY A O 1
ATOM 533 N N . LEU A 1 70 ? -3.857 2.910 -3.158 1.00 94.81 70 LEU A N 1
ATOM 534 C CA . LEU A 1 70 ? -2.564 3.552 -2.966 1.00 94.81 70 LEU A CA 1
ATOM 535 C C . LEU A 1 70 ? -1.414 2.726 -3.552 1.00 94.81 70 LEU A C 1
ATOM 537 O O . LEU A 1 70 ? -0.558 3.293 -4.242 1.00 94.81 70 LEU A O 1
ATOM 541 N N . VAL A 1 71 ? -1.420 1.398 -3.372 1.00 95.44 71 VAL A N 1
ATOM 542 C CA . VAL A 1 71 ? -0.450 0.515 -4.041 1.00 95.44 71 VAL A CA 1
ATOM 543 C C . VAL A 1 71 ? -0.600 0.621 -5.553 1.00 95.44 71 VAL A C 1
ATOM 545 O O . VAL A 1 71 ? 0.391 0.830 -6.250 1.00 95.44 71 VAL A O 1
ATOM 548 N N . GLY A 1 72 ? -1.827 0.523 -6.072 1.00 92.50 72 GLY A N 1
ATOM 549 C CA . GLY A 1 72 ? -2.086 0.606 -7.508 1.00 92.50 72 GLY A CA 1
ATOM 550 C C . GLY A 1 72 ? -1.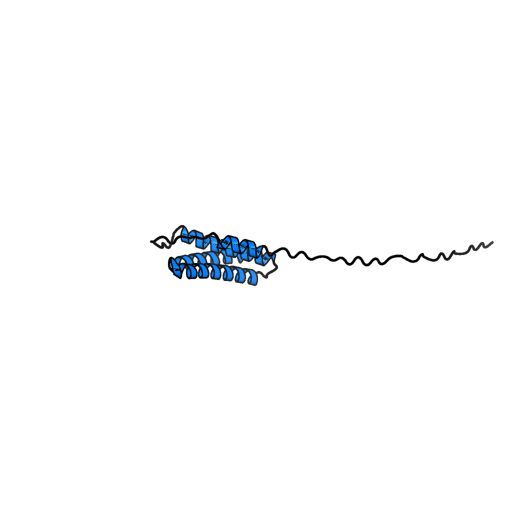625 1.932 -8.119 1.00 92.50 72 GLY A C 1
ATOM 551 O O . GLY A 1 72 ? -0.957 1.937 -9.157 1.00 92.50 72 GLY A O 1
ATOM 552 N N . LEU A 1 73 ? -1.937 3.053 -7.471 1.00 95.12 73 LEU A N 1
ATOM 553 C CA . LEU A 1 73 ? -1.547 4.391 -7.909 1.00 95.12 73 LEU A CA 1
ATOM 554 C C . LEU A 1 73 ? -0.026 4.562 -7.885 1.00 95.12 73 LEU A C 1
ATOM 556 O O . LEU A 1 73 ? 0.567 4.970 -8.884 1.00 95.12 73 LEU A O 1
ATOM 560 N N . THR A 1 74 ? 0.612 4.206 -6.769 1.00 94.62 74 THR A N 1
ATOM 561 C CA . THR A 1 74 ? 2.061 4.362 -6.589 1.00 94.62 74 THR A CA 1
ATOM 562 C C . THR A 1 74 ? 2.837 3.452 -7.534 1.00 94.62 74 THR A C 1
ATOM 564 O O . THR A 1 74 ? 3.812 3.888 -8.142 1.00 94.62 74 THR A O 1
ATOM 567 N N . TYR A 1 75 ? 2.384 2.207 -7.712 1.00 94.25 75 TYR A N 1
ATOM 568 C CA . TYR A 1 75 ? 2.980 1.264 -8.653 1.00 94.25 75 TYR A CA 1
ATOM 569 C C . TYR A 1 75 ? 2.929 1.816 -10.076 1.00 94.25 75 TYR A C 1
ATOM 571 O O . TYR A 1 75 ? 3.967 1.924 -10.725 1.00 94.25 75 TYR A O 1
ATOM 579 N N . ASN A 1 76 ? 1.745 2.213 -10.556 1.00 93.75 76 ASN A N 1
ATOM 580 C CA . ASN A 1 76 ? 1.600 2.760 -11.904 1.00 93.75 76 ASN A CA 1
ATOM 581 C C . ASN A 1 76 ? 2.422 4.046 -12.074 1.00 93.75 76 ASN A C 1
ATOM 583 O O . ASN A 1 76 ? 3.143 4.172 -13.059 1.00 93.75 76 ASN A O 1
ATOM 587 N N . GLY A 1 77 ? 2.403 4.951 -11.092 1.00 94.62 77 GLY A N 1
ATOM 588 C CA . GLY A 1 77 ? 3.239 6.152 -11.097 1.00 94.62 77 GLY A CA 1
ATOM 589 C C . GLY A 1 77 ? 4.730 5.821 -11.207 1.00 94.62 77 GLY A C 1
ATOM 590 O O . GLY A 1 77 ? 5.425 6.349 -12.072 1.00 94.62 77 GLY A O 1
ATOM 591 N N . ALA A 1 78 ? 5.226 4.870 -10.416 1.00 92.75 78 ALA A N 1
ATOM 592 C CA . ALA A 1 78 ? 6.611 4.416 -10.507 1.00 92.75 78 ALA A CA 1
ATOM 593 C C . ALA A 1 78 ? 6.929 3.784 -11.875 1.00 92.75 78 ALA A C 1
ATOM 595 O O . ALA A 1 78 ? 8.001 4.028 -12.429 1.00 92.75 78 ALA A O 1
ATOM 596 N N . ARG A 1 79 ? 5.995 3.024 -12.462 1.00 93.62 79 ARG A N 1
ATOM 597 C CA . ARG A 1 79 ? 6.150 2.457 -13.812 1.00 93.62 79 ARG A CA 1
ATOM 598 C C . ARG A 1 79 ? 6.209 3.531 -14.899 1.00 93.62 79 ARG A C 1
ATOM 600 O O . ARG A 1 79 ? 7.002 3.370 -15.820 1.00 93.62 79 ARG A O 1
ATOM 607 N N . THR A 1 80 ? 5.448 4.623 -14.773 1.00 94.88 80 THR A N 1
ATOM 608 C CA . THR A 1 80 ? 5.535 5.777 -15.694 1.00 94.88 80 THR A CA 1
ATOM 609 C C . THR A 1 80 ? 6.849 6.550 -15.583 1.00 94.88 80 THR A C 1
ATOM 611 O O . THR A 1 80 ? 7.198 7.291 -16.493 1.00 94.88 80 THR A O 1
ATOM 614 N N . LEU A 1 81 ? 7.589 6.361 -14.487 1.00 95.12 81 LEU A N 1
ATOM 615 C CA . LEU A 1 81 ? 8.923 6.921 -14.258 1.00 95.12 81 LEU A CA 1
ATOM 616 C C . LEU A 1 81 ? 10.039 5.908 -14.569 1.00 95.12 81 LEU A C 1
ATOM 618 O O . LEU A 1 81 ? 11.131 6.002 -14.011 1.00 95.12 81 LEU A O 1
ATOM 622 N N . ASP A 1 82 ? 9.749 4.902 -15.397 1.00 93.44 82 ASP A N 1
ATOM 623 C CA . ASP A 1 82 ? 10.687 3.859 -15.829 1.00 93.44 82 ASP A CA 1
ATOM 624 C C . ASP A 1 82 ? 11.291 3.000 -14.699 1.00 93.44 82 ASP A C 1
ATOM 626 O O . ASP A 1 82 ? 12.265 2.269 -14.902 1.00 93.44 82 ASP A O 1
ATOM 630 N N . ALA A 1 83 ? 10.695 2.994 -13.500 1.00 90.56 83 ALA A N 1
ATOM 631 C CA . ALA A 1 83 ? 11.125 2.083 -12.443 1.00 90.56 83 ALA A CA 1
ATOM 632 C C . ALA A 1 83 ? 10.847 0.630 -12.852 1.00 90.56 83 ALA A C 1
ATOM 634 O O . ALA A 1 83 ? 9.750 0.308 -13.314 1.00 90.56 83 ALA A O 1
ATOM 635 N N . SER A 1 84 ? 11.811 -0.275 -12.648 1.00 94.25 84 SER A N 1
ATOM 636 C CA . SER A 1 84 ? 11.609 -1.699 -12.939 1.00 94.25 84 SER A CA 1
ATOM 637 C C . SER A 1 84 ? 10.425 -2.263 -12.151 1.00 94.25 84 SER A C 1
ATOM 639 O O . SER A 1 84 ? 10.128 -1.795 -11.052 1.00 94.25 84 SER A O 1
ATOM 641 N N . HIS A 1 85 ? 9.766 -3.293 -12.689 1.00 92.25 85 HIS A N 1
ATOM 642 C CA . HIS A 1 85 ? 8.587 -3.905 -12.065 1.00 92.25 85 HIS A CA 1
ATOM 643 C C . HIS A 1 85 ? 8.799 -4.222 -10.575 1.00 92.25 85 HIS A C 1
ATOM 645 O O . HIS A 1 85 ? 8.020 -3.774 -9.738 1.00 92.25 85 HIS A O 1
ATOM 651 N N . GLY A 1 86 ? 9.900 -4.903 -10.235 1.00 91.94 86 GLY A N 1
ATOM 652 C CA . GLY A 1 86 ? 10.220 -5.235 -8.845 1.00 91.94 86 GLY A CA 1
ATOM 653 C C . GLY A 1 86 ? 10.414 -4.003 -7.956 1.00 91.94 86 GLY A C 1
ATOM 654 O O . GLY A 1 86 ? 9.886 -3.963 -6.849 1.00 91.94 86 GLY A O 1
ATOM 655 N N . LYS A 1 87 ? 11.104 -2.961 -8.446 1.00 91.69 87 LYS A N 1
ATOM 656 C CA . LYS A 1 87 ? 11.304 -1.712 -7.689 1.00 91.69 87 LYS A CA 1
ATOM 657 C C . LYS A 1 87 ? 9.994 -0.952 -7.489 1.00 91.69 87 LYS A C 1
ATOM 659 O O . LYS A 1 87 ? 9.742 -0.466 -6.393 1.00 91.69 87 LYS A O 1
ATOM 664 N N . ALA A 1 88 ? 9.163 -0.872 -8.527 1.00 91.88 88 ALA A N 1
ATOM 665 C CA . ALA A 1 88 ? 7.855 -0.229 -8.461 1.00 91.88 88 ALA A CA 1
ATOM 666 C C . ALA A 1 88 ? 6.930 -0.945 -7.468 1.00 91.88 88 ALA A C 1
ATOM 668 O O . ALA A 1 88 ? 6.281 -0.292 -6.658 1.00 91.88 88 ALA A O 1
ATOM 669 N N . LEU A 1 89 ? 6.905 -2.281 -7.497 1.00 95.19 89 LEU A N 1
ATOM 670 C CA . LEU A 1 89 ? 6.060 -3.091 -6.624 1.00 95.19 89 LEU A CA 1
ATOM 671 C C . LEU A 1 89 ? 6.493 -2.993 -5.156 1.00 95.19 89 LEU A C 1
ATOM 673 O O . LEU A 1 89 ? 5.672 -2.683 -4.295 1.00 95.19 89 LEU A O 1
ATOM 677 N N . VAL A 1 90 ? 7.786 -3.194 -4.876 1.00 95.69 90 VAL A N 1
ATOM 678 C CA . VAL A 1 90 ? 8.338 -3.088 -3.515 1.00 95.69 90 VAL A CA 1
ATOM 679 C C . VAL A 1 90 ? 8.186 -1.670 -2.973 1.00 95.69 90 VAL A C 1
ATOM 681 O O . VAL A 1 90 ? 7.818 -1.501 -1.812 1.00 95.69 90 VAL A O 1
ATOM 684 N N . GLY A 1 91 ? 8.420 -0.654 -3.808 1.00 93.06 91 GLY A N 1
ATOM 685 C CA . GLY A 1 91 ? 8.244 0.746 -3.432 1.00 93.06 91 GLY A CA 1
ATOM 686 C C . GLY A 1 91 ? 6.792 1.073 -3.085 1.00 93.06 91 GLY A C 1
ATOM 687 O O . GLY A 1 91 ? 6.534 1.663 -2.041 1.00 93.06 91 GLY A O 1
ATOM 688 N N . ALA A 1 92 ? 5.842 0.639 -3.917 1.00 92.94 92 ALA A N 1
ATOM 689 C CA . ALA A 1 92 ? 4.419 0.880 -3.698 1.00 92.94 92 ALA A CA 1
ATOM 690 C C . ALA A 1 92 ? 3.878 0.169 -2.448 1.00 92.94 92 ALA A C 1
ATOM 692 O O . ALA A 1 92 ? 3.155 0.781 -1.659 1.00 92.94 92 ALA A O 1
ATOM 693 N N . ALA A 1 93 ? 4.257 -1.097 -2.241 1.00 94.94 93 ALA A N 1
ATOM 694 C CA . ALA A 1 93 ? 3.862 -1.861 -1.060 1.00 94.94 93 ALA A CA 1
ATOM 695 C C . ALA A 1 93 ? 4.453 -1.262 0.225 1.00 94.94 93 ALA A C 1
ATOM 697 O O . ALA A 1 93 ? 3.719 -1.011 1.179 1.00 94.94 93 ALA A O 1
ATOM 698 N N . SER A 1 94 ? 5.757 -0.960 0.226 1.00 94.50 94 SER A N 1
ATOM 699 C CA . SER A 1 94 ? 6.439 -0.355 1.379 1.00 94.50 94 SER A CA 1
ATOM 700 C C . SER A 1 94 ? 5.850 1.006 1.740 1.00 94.50 94 SER A C 1
ATOM 702 O O . SER A 1 94 ? 5.586 1.263 2.910 1.00 94.50 94 SER A O 1
ATOM 704 N N . LEU A 1 95 ? 5.604 1.867 0.745 1.00 93.62 95 LEU A N 1
ATOM 705 C CA . LEU A 1 95 ? 5.020 3.187 0.980 1.00 93.62 95 LEU A CA 1
ATOM 706 C C . LEU A 1 95 ? 3.634 3.078 1.623 1.00 93.62 95 LEU A C 1
ATOM 708 O O . LEU A 1 95 ? 3.345 3.791 2.581 1.00 93.62 95 LEU A O 1
ATOM 712 N N . SER A 1 96 ? 2.800 2.169 1.119 1.00 92.69 96 SER A N 1
ATOM 713 C CA . SER A 1 96 ? 1.436 1.988 1.621 1.00 92.69 96 SER A CA 1
ATOM 714 C C . SER A 1 96 ? 1.424 1.433 3.049 1.00 92.69 96 SER A C 1
ATOM 716 O O . SER A 1 96 ? 0.699 1.955 3.890 1.00 92.69 96 SER A O 1
ATOM 718 N N . LEU A 1 97 ? 2.291 0.459 3.364 1.00 92.44 97 LEU A N 1
ATOM 719 C CA . LEU A 1 97 ? 2.450 -0.057 4.732 1.00 92.44 97 LEU A CA 1
ATOM 720 C C . LEU A 1 97 ? 2.935 1.016 5.709 1.00 92.44 97 LEU A C 1
ATOM 722 O O . LEU A 1 97 ? 2.431 1.096 6.825 1.00 92.44 97 LEU A O 1
ATOM 726 N N . VAL A 1 98 ? 3.902 1.844 5.300 1.00 93.50 98 VAL A N 1
ATOM 727 C CA . VAL A 1 98 ? 4.401 2.942 6.139 1.00 93.50 98 VAL A CA 1
ATOM 728 C C . VAL A 1 98 ? 3.294 3.952 6.418 1.00 93.50 98 VAL A C 1
ATOM 730 O O . VAL A 1 98 ? 3.184 4.408 7.550 1.00 93.50 98 VAL A O 1
ATOM 733 N N . ILE A 1 99 ? 2.458 4.277 5.428 1.00 90.50 99 ILE A N 1
ATOM 734 C CA . ILE A 1 99 ? 1.336 5.207 5.610 1.00 90.50 99 ILE A CA 1
ATOM 735 C C . ILE A 1 99 ? 0.279 4.628 6.563 1.00 90.50 99 ILE A C 1
ATOM 737 O O . ILE A 1 99 ? -0.123 5.334 7.486 1.00 90.50 99 ILE A O 1
ATOM 741 N N . GLY A 1 100 ? -0.117 3.360 6.401 1.00 86.94 100 GLY A N 1
ATOM 742 C CA . GLY A 1 100 ? -1.066 2.699 7.312 1.00 86.94 100 GLY A CA 1
ATOM 743 C C . GLY A 1 100 ? -0.534 2.612 8.746 1.00 86.94 100 GLY A C 1
ATOM 744 O O . GLY A 1 100 ? -1.190 3.038 9.693 1.00 86.94 100 GLY A O 1
ATOM 745 N N . LEU A 1 101 ? 0.722 2.179 8.916 1.00 89.62 101 LEU A N 1
ATOM 746 C CA . LEU A 1 101 ? 1.365 2.132 10.232 1.00 89.62 101 LEU A CA 1
ATOM 747 C C . LEU A 1 101 ? 1.500 3.525 10.864 1.00 89.62 101 LEU A C 1
ATOM 749 O O . LEU A 1 101 ? 1.279 3.682 12.062 1.00 89.62 101 LEU A O 1
ATOM 753 N N . TRP A 1 102 ? 1.866 4.538 10.074 1.00 88.00 102 TRP A N 1
ATOM 754 C CA . TRP A 1 102 ? 1.974 5.918 10.545 1.00 88.00 102 TRP A CA 1
ATOM 755 C C . TRP A 1 102 ? 0.629 6.459 11.032 1.00 88.00 102 TRP A C 1
ATOM 757 O O . TRP A 1 102 ? 0.588 7.153 12.047 1.00 88.00 102 TRP A O 1
ATOM 767 N N . LYS A 1 103 ? -0.467 6.128 10.339 1.00 85.44 103 LYS A N 1
ATOM 768 C CA . LYS A 1 103 ? -1.824 6.505 10.745 1.00 85.44 103 LYS A CA 1
ATOM 769 C C . LYS A 1 103 ? -2.173 5.905 12.109 1.00 85.44 103 LYS A C 1
ATOM 771 O O . LYS A 1 103 ? -2.488 6.656 13.022 1.00 85.44 103 LYS A O 1
ATOM 776 N N . GLU A 1 104 ? -1.973 4.604 12.300 1.00 85.50 104 GLU A N 1
ATOM 777 C CA . GLU A 1 104 ? -2.242 3.949 13.592 1.00 85.50 104 GLU A CA 1
ATOM 778 C C . GLU A 1 104 ? -1.336 4.450 14.730 1.00 85.50 104 GLU A C 1
ATOM 780 O O . GLU A 1 104 ? -1.759 4.574 15.881 1.00 85.50 104 GLU A O 1
ATOM 785 N N . LEU A 1 105 ? -0.076 4.788 14.431 1.00 85.31 105 LEU A N 1
ATOM 786 C CA . LEU A 1 105 ? 0.821 5.415 15.407 1.00 85.31 105 LEU A CA 1
ATOM 787 C C . LEU A 1 105 ? 0.363 6.821 15.803 1.00 85.31 105 LEU A C 1
ATOM 789 O O . LEU A 1 105 ? 0.502 7.186 16.967 1.00 85.31 105 LEU A O 1
ATOM 793 N N . ARG A 1 106 ? -0.183 7.596 14.862 1.00 83.56 106 ARG A N 1
ATOM 794 C CA . ARG A 1 106 ? -0.777 8.907 15.140 1.00 83.56 106 ARG A CA 1
ATOM 795 C C . ARG A 1 106 ? -2.047 8.766 15.976 1.00 83.56 106 ARG A C 1
ATOM 797 O O . ARG A 1 106 ? -2.238 9.526 16.922 1.00 83.56 106 ARG A O 1
ATOM 804 N N . ASP A 1 107 ? -2.878 7.781 15.660 1.00 79.62 107 ASP A N 1
ATOM 805 C CA . ASP A 1 107 ? -4.144 7.557 16.356 1.00 79.62 107 ASP A CA 1
ATOM 806 C C . ASP A 1 107 ? -3.916 7.045 17.785 1.00 79.62 107 ASP A C 1
ATOM 808 O O . ASP A 1 107 ? -4.699 7.358 18.679 1.00 79.62 107 ASP A O 1
ATOM 812 N N . ARG A 1 108 ? -2.776 6.394 18.064 1.00 79.88 108 ARG A N 1
ATOM 813 C CA . ARG A 1 108 ? -2.357 6.003 19.421 1.00 79.88 108 ARG A CA 1
ATOM 814 C C . ARG A 1 108 ? -2.356 7.154 20.437 1.00 79.88 108 ARG A C 1
ATOM 816 O O . ARG A 1 108 ? -2.596 6.896 21.614 1.00 79.88 108 ARG A O 1
ATOM 823 N N . GLU A 1 109 ? -2.063 8.385 20.020 1.00 74.75 109 GLU A N 1
ATOM 824 C CA . GLU A 1 109 ? -2.030 9.552 20.917 1.00 74.75 109 GLU A CA 1
ATOM 825 C C . GLU A 1 109 ? -3.429 10.126 21.217 1.00 74.75 109 GLU A C 1
ATOM 827 O O . GLU A 1 109 ? -3.567 10.922 22.145 1.00 74.75 109 GLU A O 1
ATOM 832 N N . GLY A 1 110 ? -4.465 9.716 20.470 1.00 70.75 110 GLY A N 1
ATOM 833 C CA . GLY A 1 110 ? -5.833 10.231 20.595 1.00 70.75 110 GLY A CA 1
ATOM 834 C C . GLY A 1 110 ? -6.906 9.152 20.766 1.00 70.75 110 GLY A C 1
ATOM 835 O O . GLY A 1 110 ? -7.549 9.090 21.811 1.00 70.75 110 GLY A O 1
ATOM 836 N N . GLU A 1 111 ? -7.117 8.325 19.740 1.00 69.44 111 GLU A N 1
ATOM 837 C CA . GLU A 1 111 ? -8.203 7.328 19.662 1.00 69.44 111 GLU A CA 1
ATOM 838 C C . GLU A 1 111 ? -7.756 5.905 20.065 1.00 69.44 111 GLU A C 1
ATOM 840 O O . GLU A 1 111 ? -8.585 5.058 20.393 1.00 69.44 111 GLU A O 1
ATOM 845 N N . GLY A 1 112 ? -6.445 5.656 20.124 1.00 76.00 112 GLY A N 1
ATOM 846 C CA . GLY A 1 112 ? -5.849 4.355 20.419 1.00 76.00 112 GLY A CA 1
ATOM 847 C C . GLY A 1 112 ? -5.324 3.648 19.166 1.00 76.00 112 GLY A C 1
ATOM 848 O O . GLY A 1 112 ? -5.642 4.007 18.041 1.00 76.00 112 GLY A O 1
ATOM 849 N N . PHE A 1 113 ? -4.468 2.646 19.371 1.00 81.69 113 PHE A N 1
ATOM 850 C CA . PHE A 1 113 ? -3.893 1.850 18.284 1.00 81.69 113 PHE A CA 1
ATOM 851 C C . PHE A 1 113 ? -4.806 0.663 17.954 1.00 81.69 113 PHE A C 1
ATOM 853 O O . PHE A 1 113 ? -5.066 -0.165 18.836 1.00 81.69 113 PHE A O 1
ATOM 860 N N . SER A 1 114 ? -5.239 0.532 16.698 1.00 83.94 114 SER A N 1
ATOM 861 C CA . SER A 1 114 ? -6.147 -0.526 16.257 1.00 83.94 114 SER A CA 1
ATOM 862 C C . SER A 1 114 ? -5.433 -1.568 15.396 1.00 83.94 114 SER A C 1
ATOM 864 O O . SER A 1 114 ? -5.107 -1.381 14.223 1.00 83.94 114 SER A O 1
ATOM 866 N N . TRP A 1 115 ? -5.244 -2.760 15.966 1.00 85.75 115 TRP A N 1
ATOM 867 C CA . TRP A 1 115 ? -4.691 -3.899 15.224 1.00 85.75 115 TRP A CA 1
ATOM 868 C C . TRP A 1 115 ? -5.579 -4.340 14.057 1.00 85.75 115 TRP A C 1
ATOM 870 O O . TRP A 1 115 ? -5.083 -4.947 13.107 1.00 85.75 115 TRP A O 1
ATOM 880 N N . LYS A 1 116 ? -6.885 -4.059 14.125 1.00 88.44 116 LYS A N 1
ATOM 881 C CA . LYS A 1 116 ? -7.836 -4.428 13.075 1.00 88.44 116 LYS A CA 1
ATOM 882 C C . LYS A 1 116 ? -7.692 -3.527 11.853 1.00 88.44 116 LYS A C 1
ATOM 884 O O . LYS A 1 116 ? -7.770 -4.029 10.735 1.00 88.44 116 LYS A O 1
ATOM 889 N N . ASP A 1 117 ? -7.412 -2.245 12.063 1.00 87.19 117 ASP A N 1
ATOM 890 C CA . ASP A 1 117 ? -7.130 -1.297 10.981 1.00 87.19 117 ASP A CA 1
ATOM 891 C C . ASP A 1 117 ? -5.814 -1.609 10.294 1.00 87.19 117 ASP A C 1
ATOM 893 O O . ASP A 1 117 ? -5.773 -1.753 9.072 1.00 87.19 117 ASP A O 1
ATOM 897 N N . LEU A 1 118 ? -4.768 -1.887 11.077 1.00 89.69 118 LEU A N 1
ATOM 898 C CA . LEU A 1 118 ? -3.492 -2.324 10.516 1.00 89.69 118 LEU A CA 1
ATOM 899 C C . LEU A 1 118 ? -3.628 -3.628 9.707 1.00 89.69 118 LEU A C 1
ATOM 901 O O . LEU A 1 118 ? -2.962 -3.802 8.683 1.00 89.69 118 LEU A O 1
ATOM 905 N N . ALA A 1 119 ? -4.493 -4.550 10.144 1.00 92.50 119 ALA A N 1
ATOM 906 C CA . ALA A 1 119 ? -4.782 -5.776 9.405 1.00 92.50 119 ALA A CA 1
ATOM 907 C C . ALA A 1 119 ? -5.536 -5.492 8.094 1.00 92.50 119 ALA A C 1
ATOM 909 O O . ALA A 1 119 ? -5.189 -6.068 7.060 1.00 92.50 119 ALA A O 1
ATOM 910 N N . ALA A 1 120 ? -6.524 -4.594 8.114 1.00 92.25 120 ALA A N 1
ATOM 911 C CA . ALA A 1 120 ? -7.244 -4.162 6.918 1.00 92.25 120 ALA A CA 1
ATOM 912 C C . ALA A 1 120 ? -6.306 -3.480 5.906 1.00 92.25 120 ALA A C 1
ATOM 914 O O . ALA A 1 120 ? -6.356 -3.799 4.715 1.00 92.25 120 ALA A O 1
ATOM 915 N N . ASP A 1 121 ? -5.385 -2.638 6.379 1.00 92.31 121 ASP A N 1
ATOM 916 C CA . ASP A 1 121 ? -4.348 -2.019 5.551 1.00 92.31 121 ASP A CA 1
ATOM 917 C C . ASP A 1 121 ? -3.402 -3.060 4.950 1.00 92.31 121 ASP A C 1
ATOM 919 O O . ASP A 1 121 ? -3.164 -3.052 3.741 1.00 92.31 121 ASP A O 1
ATOM 923 N N . CYS A 1 122 ? -2.915 -4.016 5.750 1.00 94.25 122 CYS A N 1
ATOM 924 C CA . CYS A 1 122 ? -2.088 -5.115 5.244 1.00 94.25 122 CYS A CA 1
ATOM 925 C C . CYS A 1 122 ? -2.804 -5.911 4.146 1.00 94.25 122 CYS A C 1
ATOM 927 O O . CYS A 1 122 ? -2.202 -6.197 3.109 1.00 94.25 122 CYS A O 1
ATOM 929 N N . LEU A 1 123 ? -4.087 -6.236 4.333 1.00 95.75 123 LEU A N 1
ATOM 930 C CA . LEU A 1 123 ? -4.885 -6.929 3.319 1.00 95.75 123 LEU A CA 1
ATOM 931 C C . LEU A 1 123 ? -5.038 -6.090 2.046 1.00 95.75 123 LEU A C 1
ATOM 933 O O . LEU A 1 123 ? -4.840 -6.611 0.947 1.00 95.75 123 LEU A O 1
ATOM 937 N N . GLY A 1 124 ? -5.322 -4.793 2.179 1.00 94.25 124 GLY A N 1
ATOM 938 C CA . GLY A 1 124 ? -5.382 -3.864 1.051 1.00 94.25 124 GLY A CA 1
ATOM 939 C C . GLY A 1 124 ? -4.069 -3.821 0.268 1.00 94.25 124 GLY A C 1
ATOM 940 O O . GLY A 1 124 ? -4.068 -3.966 -0.957 1.00 94.25 124 GLY A O 1
ATOM 941 N N . VAL A 1 125 ? -2.935 -3.719 0.971 1.00 96.06 125 VAL A N 1
ATOM 942 C CA . VAL A 1 125 ? -1.600 -3.746 0.359 1.00 96.06 125 VAL A CA 1
ATOM 943 C C . VAL A 1 125 ? -1.347 -5.060 -0.371 1.00 96.06 125 VAL A C 1
ATOM 945 O O . VAL A 1 125 ? -0.889 -5.040 -1.514 1.00 96.06 125 VAL A O 1
ATOM 948 N N . MET A 1 126 ? -1.657 -6.199 0.253 1.00 96.31 126 MET A N 1
ATOM 949 C CA . MET A 1 126 ? -1.477 -7.516 -0.359 1.00 96.31 126 MET A CA 1
ATOM 950 C C . MET A 1 126 ? -2.298 -7.658 -1.641 1.00 96.31 126 MET A C 1
ATOM 952 O O . M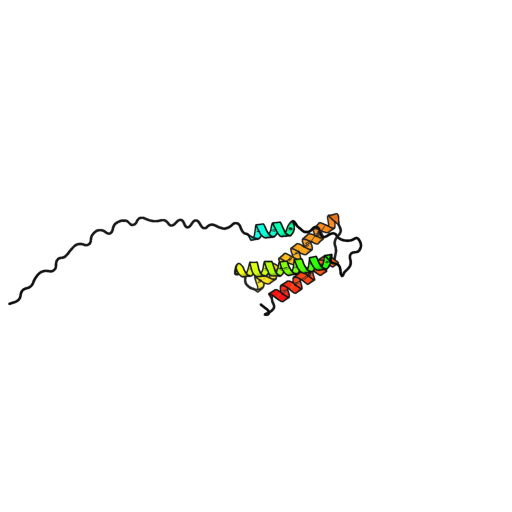ET A 1 126 ? -1.759 -8.086 -2.660 1.00 96.31 126 MET A O 1
ATOM 956 N N . LEU A 1 127 ? -3.572 -7.259 -1.620 1.00 95.94 127 LEU A N 1
ATOM 957 C CA . LEU A 1 127 ? -4.447 -7.304 -2.793 1.00 95.94 127 LEU A CA 1
ATOM 958 C C . LEU A 1 127 ? -3.955 -6.369 -3.903 1.00 95.94 127 LEU A C 1
ATOM 960 O O . LEU A 1 127 ? -3.914 -6.760 -5.071 1.00 95.94 127 LEU A O 1
ATOM 964 N N . GLY A 1 128 ? -3.533 -5.152 -3.549 1.00 93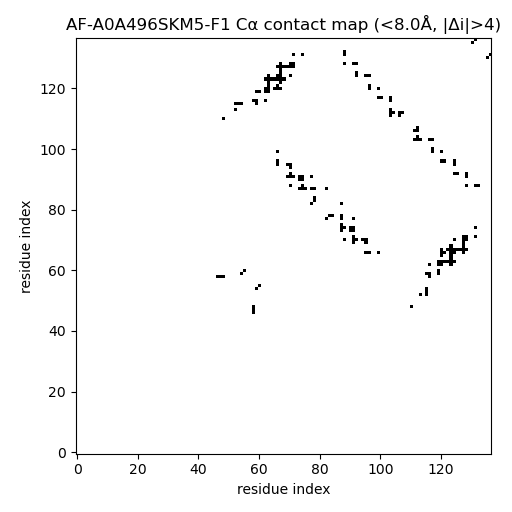.94 128 GLY A N 1
ATOM 965 C CA . GLY A 1 128 ? -3.022 -4.173 -4.506 1.00 93.94 128 GLY A CA 1
ATOM 966 C C . GLY A 1 128 ? -1.708 -4.625 -5.141 1.00 93.94 128 GLY A C 1
ATOM 967 O O . GLY A 1 128 ? -1.515 -4.492 -6.355 1.00 93.94 128 GLY A O 1
ATOM 968 N N . ALA A 1 129 ? -0.819 -5.215 -4.341 1.00 94.69 129 ALA A N 1
ATOM 969 C CA . ALA A 1 129 ? 0.446 -5.770 -4.802 1.00 94.69 129 ALA A CA 1
ATOM 970 C C . ALA A 1 129 ? 0.214 -6.999 -5.684 1.00 94.69 129 ALA A C 1
ATOM 972 O O . ALA A 1 129 ? 0.789 -7.082 -6.767 1.00 94.69 129 ALA A O 1
ATOM 973 N N . TRP A 1 130 ? -0.673 -7.910 -5.276 1.00 95.44 130 TRP A N 1
ATOM 974 C CA . TRP A 1 130 ? -1.047 -9.080 -6.066 1.00 95.44 130 TRP A CA 1
ATOM 975 C C . TRP A 1 130 ? -1.620 -8.681 -7.425 1.00 95.44 130 TRP A C 1
ATOM 977 O O . T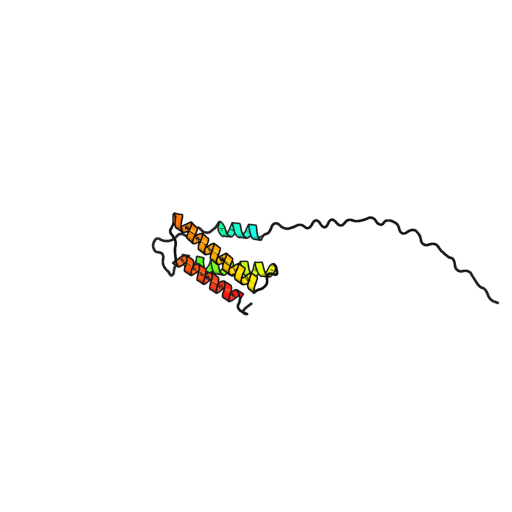RP A 1 130 ? -1.124 -9.145 -8.449 1.00 95.44 130 TRP A O 1
ATOM 987 N N . LEU A 1 131 ? -2.580 -7.752 -7.463 1.00 94.81 131 LEU A N 1
ATOM 988 C CA . LEU A 1 131 ? -3.137 -7.253 -8.720 1.00 94.81 131 LEU A CA 1
ATOM 989 C C . LEU A 1 131 ? -2.061 -6.597 -9.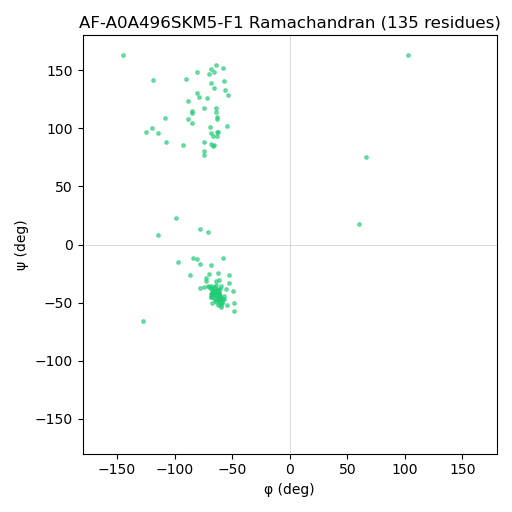599 1.00 94.81 131 LEU A C 1
ATOM 991 O O . LEU A 1 131 ? -2.070 -6.750 -10.818 1.00 94.81 131 LEU A O 1
ATOM 995 N N . SER A 1 132 ? -1.125 -5.867 -8.994 1.00 92.06 132 SER A N 1
ATOM 996 C CA . SER A 1 132 ? -0.031 -5.203 -9.713 1.00 92.06 132 SER A CA 1
ATOM 997 C C . SER A 1 132 ? 1.042 -6.171 -10.223 1.00 92.06 132 SER A C 1
ATOM 999 O O . SER A 1 132 ? 1.669 -5.886 -11.242 1.00 92.06 132 SER A O 1
ATOM 1001 N N . ALA A 1 133 ? 1.239 -7.302 -9.541 1.00 90.94 133 ALA A N 1
ATOM 1002 C CA . ALA A 1 133 ? 2.170 -8.371 -9.904 1.00 90.94 133 ALA A CA 1
ATOM 1003 C C . ALA A 1 133 ? 1.568 -9.402 -10.871 1.00 90.94 133 ALA A C 1
ATOM 1005 O O . ALA A 1 133 ? 2.294 -10.070 -11.607 1.00 90.94 133 ALA A O 1
ATOM 1006 N N . SER A 1 134 ? 0.245 -9.563 -10.852 1.00 90.06 134 SER A N 1
ATOM 1007 C CA . SER A 1 134 ? -0.458 -10.519 -11.698 1.00 90.06 134 SER A CA 1
ATOM 1008 C C . SER A 1 134 ? -0.346 -10.144 -13.178 1.00 90.06 134 SER A C 1
ATOM 1010 O O . SER A 1 134 ? -0.335 -8.970 -13.543 1.00 90.06 134 SER A O 1
ATOM 1012 N N . LYS A 1 135 ? -0.339 -11.158 -14.051 1.00 70.00 135 LYS A N 1
ATOM 1013 C CA . LYS A 1 135 ? -0.404 -10.984 -15.515 1.00 70.00 135 LYS A CA 1
ATOM 1014 C C . LYS A 1 135 ? -1.780 -10.519 -16.016 1.00 70.00 135 LYS A C 1
ATOM 1016 O O . LYS A 1 135 ? -2.037 -10.566 -17.210 1.00 70.00 135 LYS A O 1
ATOM 1021 N N . LEU A 1 136 ? -2.678 -10.114 -15.118 1.00 58.06 136 LEU A N 1
ATOM 1022 C CA . LEU A 1 136 ? -4.001 -9.586 -15.460 1.00 58.06 136 LEU A CA 1
ATOM 1023 C C . LEU A 1 136 ? -3.938 -8.120 -15.936 1.00 58.06 136 LEU A C 1
ATOM 1025 O O . LEU A 1 136 ? -4.967 -7.453 -15.997 1.00 58.06 136 LEU A O 1
ATOM 1029 N N . ARG A 1 137 ? -2.739 -7.615 -16.246 1.00 53.22 137 ARG A N 1
ATOM 1030 C CA . ARG A 1 137 ? -2.457 -6.265 -16.735 1.00 53.22 137 ARG A CA 1
ATOM 1031 C C . ARG A 1 137 ? -1.765 -6.316 -18.085 1.00 53.22 137 ARG A C 1
ATOM 1033 O O . ARG A 1 137 ? -0.903 -7.207 -18.255 1.00 53.22 137 ARG A O 1
#

Mean predicted aligned error: 15.19 Å